Protein AF-A0A654LY66-F1 (afdb_monomer_lite)

Radius of gyration: 12.02 Å; chains: 1; bounding box: 26×26×30 Å

pLDDT: mean 80.86, std 13.27, range [43.81, 94.12]

Foldseek 3Di:
DQPLPPDPPQDPLLVLLLLQLLV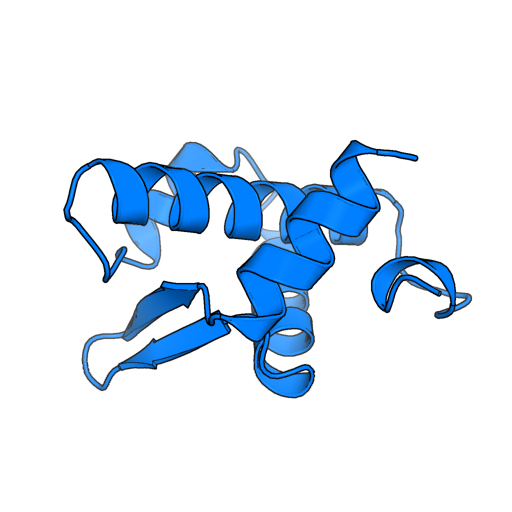VQVVCVVVVNQWAAPVRSCVRSVRPPVNNVVSVVVCVVVQQWDADPRRTIGGDPVVVVSSVVVVVD

Secondary structure (DSSP, 8-state):
--GGGS-TT--HHHHHHHHHHHHHHHHHHHTT---EEHHHHHHHH---GGGHHHHHHHHHHTTSEEE-TTSEEEE-HHHHHHHHHHHT-

Structure (mmCIF, N/CA/C/O backbone):
data_AF-A0A654LY66-F1
#
_entry.id   AF-A0A654LY66-F1
#
loop_
_atom_site.group_PDB
_atom_site.id
_atom_site.type_symbol
_atom_site.label_atom_id
_atom_site.label_alt_id
_atom_site.label_comp_id
_at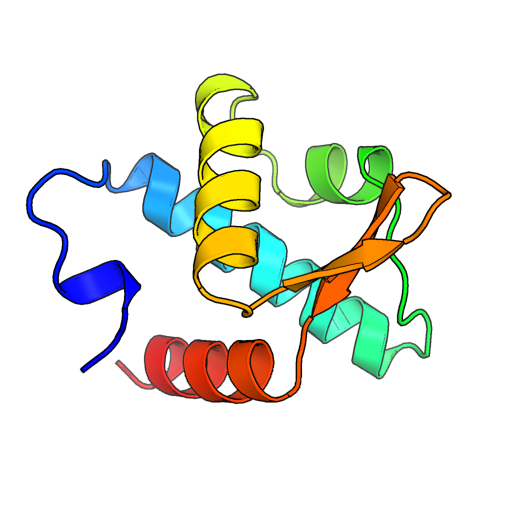om_site.label_asym_id
_atom_site.label_entity_id
_atom_site.label_seq_id
_atom_site.pdbx_PDB_ins_code
_atom_site.Cartn_x
_atom_site.Cartn_y
_atom_site.Cartn_z
_atom_site.occupancy
_atom_site.B_iso_or_equiv
_atom_site.auth_seq_id
_atom_site.auth_comp_id
_atom_site.auth_asym_id
_atom_site.auth_atom_id
_atom_site.pdbx_PDB_model_num
ATOM 1 N N . MET A 1 1 ? -3.254 -4.035 -19.418 1.00 46.59 1 MET A N 1
ATOM 2 C CA . MET A 1 1 ? -1.922 -3.426 -19.203 1.00 46.59 1 MET A CA 1
ATOM 3 C C . MET A 1 1 ? -1.856 -2.979 -17.757 1.00 46.59 1 MET A C 1
ATOM 5 O O . MET A 1 1 ? -2.759 -2.270 -17.339 1.00 46.59 1 MET A O 1
ATOM 9 N N . SER A 1 2 ? -0.866 -3.443 -16.995 1.00 52.44 2 SER A N 1
ATOM 10 C CA . SER A 1 2 ? -0.716 -3.073 -15.584 1.00 52.44 2 SER A CA 1
ATOM 11 C C . SER A 1 2 ? -0.038 -1.702 -15.477 1.00 52.44 2 SER A C 1
ATOM 13 O O . SER A 1 2 ? 0.911 -1.431 -16.216 1.00 52.44 2 SER A O 1
ATOM 15 N N . ILE A 1 3 ? -0.524 -0.826 -14.593 1.00 57.44 3 ILE A N 1
ATOM 16 C CA . ILE A 1 3 ? -0.063 0.574 -14.495 1.00 57.44 3 ILE A CA 1
ATOM 17 C C . ILE A 1 3 ? 1.422 0.645 -14.094 1.00 57.44 3 ILE A C 1
ATOM 19 O O . ILE A 1 3 ? 2.162 1.501 -14.574 1.00 57.44 3 ILE A O 1
ATOM 23 N N . LEU A 1 4 ? 1.898 -0.329 -13.313 1.00 57.72 4 LEU A N 1
ATOM 24 C CA . LEU A 1 4 ? 3.310 -0.470 -12.934 1.00 57.72 4 LEU A CA 1
ATOM 25 C C . LEU A 1 4 ? 4.187 -1.125 -14.023 1.00 57.72 4 LEU A C 1
ATOM 27 O O . LEU A 1 4 ? 5.368 -1.380 -13.795 1.00 57.72 4 LEU A O 1
ATOM 31 N N . GLY A 1 5 ? 3.618 -1.479 -15.178 1.00 50.72 5 GLY A N 1
ATOM 32 C CA . GLY A 1 5 ? 4.334 -2.094 -16.301 1.00 50.72 5 GLY A CA 1
ATOM 33 C C . GLY A 1 5 ? 4.743 -1.120 -17.408 1.00 50.72 5 GLY A C 1
ATOM 34 O O . GLY A 1 5 ? 5.607 -1.468 -18.201 1.00 50.72 5 GLY A O 1
ATOM 35 N N . ASN A 1 6 ? 4.147 0.078 -17.475 1.00 49.75 6 ASN A N 1
ATOM 36 C CA . ASN A 1 6 ? 4.267 0.969 -18.642 1.00 49.75 6 ASN A CA 1
ATOM 37 C C . ASN A 1 6 ? 5.022 2.286 -18.376 1.00 49.75 6 ASN A C 1
ATOM 39 O O . ASN A 1 6 ? 5.079 3.152 -19.244 1.00 49.75 6 ASN A O 1
ATOM 43 N N . VAL A 1 7 ? 5.590 2.467 -17.181 1.00 51.84 7 VAL A N 1
ATOM 44 C CA . VAL A 1 7 ? 6.383 3.660 -16.851 1.00 51.84 7 VAL A CA 1
ATOM 45 C C . VAL A 1 7 ? 7.858 3.307 -17.007 1.00 51.84 7 VAL A C 1
ATOM 47 O O . VAL A 1 7 ? 8.485 2.806 -16.074 1.00 51.84 7 VAL A O 1
ATOM 50 N N . GLY A 1 8 ? 8.406 3.534 -18.204 1.00 43.81 8 GLY A N 1
ATOM 51 C CA . GLY A 1 8 ? 9.847 3.457 -18.448 1.00 43.81 8 GLY A CA 1
ATOM 52 C C . GLY A 1 8 ? 10.578 4.419 -17.510 1.00 43.81 8 GLY A C 1
ATOM 53 O O . GLY A 1 8 ? 10.590 5.621 -17.752 1.00 43.81 8 GLY A O 1
ATOM 54 N N . GLY A 1 9 ? 11.108 3.898 -16.399 1.00 53.16 9 GLY A N 1
ATOM 55 C CA . GLY A 1 9 ? 11.793 4.681 -15.365 1.00 53.16 9 GLY A CA 1
ATOM 56 C C . GLY A 1 9 ? 11.430 4.346 -13.912 1.00 53.16 9 GLY A C 1
ATOM 57 O O . GLY A 1 9 ? 12.108 4.832 -13.010 1.00 53.16 9 GLY A O 1
ATOM 58 N N . ILE A 1 10 ? 10.410 3.520 -13.639 1.00 58.06 10 ILE A N 1
ATOM 59 C CA . ILE A 1 10 ? 10.187 3.010 -12.273 1.00 58.06 10 ILE A CA 1
ATOM 60 C C . ILE A 1 10 ? 11.260 1.957 -11.971 1.00 58.06 10 ILE A C 1
ATOM 62 O O . ILE A 1 10 ? 11.294 0.913 -12.615 1.00 58.06 10 ILE A O 1
ATOM 66 N N . ASN A 1 11 ? 12.129 2.238 -10.992 1.00 72.38 11 ASN A N 1
ATOM 67 C CA . ASN A 1 11 ? 13.082 1.264 -10.453 1.00 72.38 11 ASN A CA 1
ATOM 68 C C . ASN A 1 11 ? 12.320 -0.012 -10.025 1.00 72.38 11 ASN A C 1
ATOM 70 O O . ASN A 1 11 ? 11.272 0.083 -9.380 1.00 72.38 11 ASN A O 1
ATOM 74 N N . ASP A 1 12 ? 12.838 -1.197 -10.352 1.00 77.12 12 ASP A N 1
ATOM 75 C CA . ASP A 1 12 ? 12.275 -2.483 -9.924 1.00 77.12 12 ASP A CA 1
ATOM 76 C C . ASP A 1 12 ? 12.036 -2.533 -8.406 1.00 77.12 12 ASP A C 1
ATOM 78 O O . ASP A 1 12 ? 11.042 -3.105 -7.950 1.00 77.12 12 ASP A O 1
ATOM 82 N N . ASP A 1 13 ? 12.878 -1.860 -7.617 1.00 79.06 13 ASP A N 1
ATOM 83 C CA . ASP A 1 13 ? 12.712 -1.726 -6.165 1.00 79.06 13 ASP A CA 1
ATOM 84 C C . ASP A 1 13 ? 11.452 -0.939 -5.773 1.00 79.06 13 ASP A C 1
ATOM 86 O O . ASP A 1 13 ? 10.739 -1.302 -4.831 1.00 79.06 13 ASP A O 1
ATOM 90 N N . LEU A 1 14 ? 11.134 0.122 -6.517 1.00 82.06 14 LEU A N 1
ATOM 91 C CA . LEU A 1 14 ? 9.939 0.938 -6.307 1.00 82.06 14 LEU A CA 1
ATOM 92 C C . LEU A 1 14 ? 8.676 0.143 -6.657 1.00 82.06 14 LEU A C 1
ATOM 94 O O . LEU A 1 14 ? 7.707 0.154 -5.895 1.00 82.06 14 LEU A O 1
ATOM 98 N N . LYS A 1 15 ? 8.707 -0.617 -7.757 1.00 82.44 15 LYS A N 1
ATOM 99 C CA . LYS A 1 15 ? 7.609 -1.516 -8.135 1.00 82.44 15 LYS A CA 1
ATOM 100 C C . LYS A 1 15 ? 7.390 -2.608 -7.088 1.00 82.44 15 LYS A C 1
ATOM 102 O O . LYS A 1 15 ? 6.256 -2.824 -6.664 1.00 82.44 15 LYS A O 1
ATOM 107 N N . ARG A 1 16 ? 8.463 -3.258 -6.624 1.00 82.75 16 ARG A N 1
ATOM 108 C CA . ARG A 1 16 ? 8.403 -4.261 -5.545 1.00 82.75 16 ARG A CA 1
ATOM 109 C C . ARG A 1 16 ? 7.817 -3.671 -4.265 1.00 82.75 16 ARG A C 1
ATOM 111 O O . ARG A 1 16 ? 6.959 -4.300 -3.651 1.00 82.75 16 ARG A O 1
ATOM 118 N N . THR A 1 17 ? 8.222 -2.453 -3.907 1.00 85.88 17 THR A N 1
ATOM 119 C CA . THR A 1 17 ? 7.694 -1.732 -2.741 1.00 85.88 17 THR A CA 1
ATOM 120 C C . THR A 1 17 ? 6.196 -1.455 -2.885 1.00 85.88 17 THR A C 1
ATOM 122 O O . THR A 1 17 ? 5.427 -1.763 -1.976 1.00 85.88 17 THR A O 1
ATOM 125 N N . ALA A 1 18 ? 5.752 -0.951 -4.040 1.00 87.69 18 ALA A N 1
ATOM 126 C CA . ALA A 1 18 ? 4.340 -0.679 -4.306 1.00 87.69 18 ALA A CA 1
ATOM 127 C C . ALA A 1 18 ? 3.476 -1.951 -4.228 1.00 87.69 18 ALA A C 1
ATOM 129 O O . ALA A 1 18 ? 2.430 -1.958 -3.576 1.00 87.69 18 ALA A O 1
ATOM 130 N N . VAL A 1 19 ? 3.941 -3.054 -4.822 1.00 87.44 19 VAL A N 1
ATOM 131 C CA . VAL A 1 19 ? 3.256 -4.354 -4.746 1.00 87.44 19 VAL A CA 1
ATOM 132 C C . VAL A 1 19 ? 3.210 -4.871 -3.307 1.00 87.44 19 VAL A C 1
ATOM 134 O O . VAL A 1 19 ? 2.167 -5.351 -2.867 1.00 87.44 19 VAL A O 1
ATOM 137 N N . ALA A 1 20 ? 4.297 -4.745 -2.541 1.00 87.50 20 ALA A N 1
ATOM 138 C CA . ALA A 1 20 ? 4.328 -5.164 -1.140 1.00 87.50 20 ALA A CA 1
A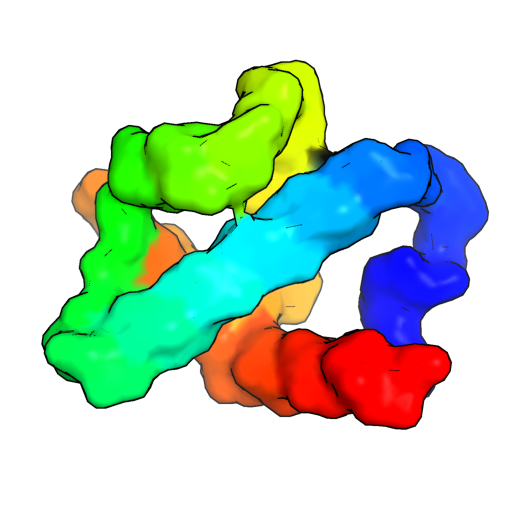TOM 139 C C . ALA A 1 20 ? 3.323 -4.381 -0.275 1.00 87.50 20 ALA A C 1
ATOM 141 O O . ALA A 1 20 ? 2.622 -4.986 0.538 1.00 87.50 20 ALA A O 1
ATOM 142 N N . ILE A 1 21 ? 3.208 -3.063 -0.483 1.00 89.50 21 ILE A N 1
ATOM 143 C CA . ILE A 1 21 ? 2.204 -2.218 0.183 1.00 89.50 21 ILE A CA 1
ATOM 144 C C . ILE A 1 21 ? 0.794 -2.710 -0.161 1.00 89.50 21 ILE A C 1
ATOM 146 O O . ILE A 1 21 ? 0.008 -2.988 0.745 1.00 89.50 21 ILE A O 1
ATOM 150 N N . MET A 1 22 ? 0.481 -2.886 -1.451 1.00 90.56 22 MET A N 1
ATOM 151 C CA . MET A 1 22 ? -0.841 -3.357 -1.884 1.00 90.56 22 MET A CA 1
ATOM 152 C C . MET A 1 22 ? -1.179 -4.742 -1.323 1.00 90.56 22 MET A C 1
ATOM 154 O O . MET A 1 22 ? -2.286 -4.947 -0.831 1.00 90.56 22 MET A O 1
ATOM 158 N N . ARG A 1 23 ? -0.226 -5.683 -1.320 1.00 89.38 23 ARG A N 1
ATOM 159 C CA . ARG A 1 23 ? -0.407 -7.015 -0.720 1.00 89.38 23 ARG A CA 1
ATOM 160 C C . ARG A 1 23 ? -0.722 -6.938 0.765 1.00 89.38 23 ARG A C 1
ATOM 162 O O . ARG A 1 23 ? -1.622 -7.634 1.233 1.00 89.38 23 ARG A O 1
ATOM 169 N N . LYS A 1 24 ? -0.001 -6.091 1.504 1.00 89.06 24 LYS A N 1
ATOM 170 C CA . LYS A 1 24 ? -0.241 -5.912 2.936 1.00 89.06 24 LYS A CA 1
ATOM 171 C C . LYS A 1 24 ? -1.644 -5.363 3.189 1.00 89.06 24 LYS A C 1
ATOM 173 O O . LYS A 1 24 ? -2.372 -5.952 3.978 1.00 89.0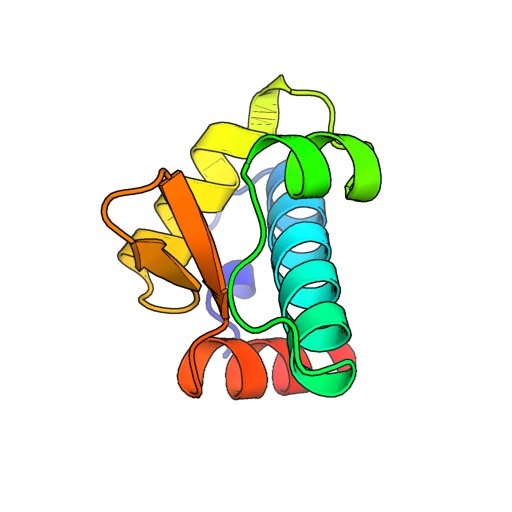6 24 LYS A O 1
ATOM 178 N N . LEU A 1 25 ? -2.043 -4.313 2.476 1.00 90.12 25 LEU A N 1
ATOM 179 C CA . LEU A 1 25 ? -3.386 -3.734 2.581 1.00 90.12 25 LEU A CA 1
ATOM 180 C C . LEU A 1 25 ? -4.493 -4.730 2.201 1.00 90.12 25 LEU A C 1
ATOM 182 O O . LEU A 1 25 ? -5.515 -4.813 2.875 1.00 90.12 25 LEU A O 1
ATOM 186 N N . ASN A 1 26 ? -4.281 -5.524 1.148 1.00 90.12 26 ASN A N 1
ATOM 187 C CA . ASN A 1 26 ? -5.221 -6.562 0.727 1.00 90.12 26 ASN A CA 1
ATOM 188 C C . ASN A 1 26 ? -5.382 -7.658 1.794 1.00 90.12 26 ASN A C 1
ATOM 190 O O . ASN A 1 26 ? -6.498 -8.102 2.054 1.00 90.12 26 ASN A O 1
ATOM 194 N N . SER A 1 27 ? -4.282 -8.060 2.436 1.00 88.25 27 SER A N 1
ATOM 195 C CA . SER A 1 27 ? -4.293 -9.034 3.533 1.00 88.25 27 SER A CA 1
ATOM 196 C C . SER A 1 27 ? -5.054 -8.510 4.757 1.00 88.25 27 SER A C 1
ATOM 198 O O . SER A 1 27 ? -5.942 -9.187 5.267 1.00 88.25 27 SER A O 1
ATOM 200 N N . GLU A 1 28 ? -4.791 -7.272 5.176 1.00 85.75 28 GLU A N 1
ATOM 201 C CA . GLU A 1 28 ? -5.472 -6.640 6.319 1.00 85.75 28 GLU A CA 1
ATOM 202 C C . GLU A 1 28 ? -6.981 -6.464 6.061 1.00 85.75 28 GLU A C 1
ATOM 204 O O . GLU A 1 28 ? -7.810 -6.786 6.916 1.00 85.75 28 GLU A O 1
ATOM 209 N N . ARG A 1 29 ? -7.377 -6.118 4.825 1.00 84.94 29 ARG A N 1
ATOM 210 C CA . ARG A 1 29 ? -8.794 -6.109 4.420 1.00 84.94 29 ARG A CA 1
ATOM 211 C C . ARG A 1 29 ? -9.478 -7.456 4.680 1.00 84.94 29 ARG A C 1
ATOM 213 O O . ARG A 1 29 ? -10.607 -7.483 5.167 1.00 84.94 29 ARG A O 1
ATOM 220 N N . ILE A 1 30 ? -8.821 -8.572 4.350 1.00 81.12 30 ILE A N 1
ATOM 221 C CA . ILE A 1 30 ? -9.363 -9.929 4.557 1.00 81.12 30 ILE A CA 1
ATOM 222 C C . ILE A 1 30 ? -9.546 -10.221 6.054 1.00 81.12 30 ILE A C 1
ATOM 224 O O . ILE A 1 30 ? -10.521 -10.863 6.443 1.00 81.12 30 ILE A O 1
ATOM 228 N N . VAL A 1 31 ? -8.656 -9.696 6.898 1.00 79.62 31 VAL A N 1
ATOM 229 C CA . VAL A 1 31 ? -8.675 -9.862 8.361 1.00 79.62 31 VAL A CA 1
ATOM 230 C C . VAL A 1 31 ? -9.605 -8.842 9.060 1.00 79.62 31 VAL A C 1
ATOM 232 O O . VAL A 1 31 ? -9.713 -8.833 10.282 1.00 79.62 31 VAL A O 1
ATOM 235 N N . LYS A 1 32 ? -10.389 -8.061 8.293 1.00 76.44 32 LYS A N 1
ATOM 236 C CA . LYS A 1 32 ? -11.345 -7.027 8.753 1.00 76.44 32 LYS A CA 1
ATOM 237 C C . LYS A 1 32 ? -10.704 -5.777 9.374 1.00 76.44 32 LYS A C 1
ATOM 239 O O . LYS A 1 32 ? -11.373 -5.044 10.099 1.00 76.44 32 LYS A O 1
ATOM 244 N N . THR A 1 33 ? -9.453 -5.490 9.038 1.00 76.25 33 THR A N 1
ATOM 245 C CA . THR A 1 33 ? -8.738 -4.249 9.369 1.00 76.25 33 THR A CA 1
ATOM 246 C C . THR A 1 33 ? -8.539 -3.439 8.081 1.00 76.25 33 THR A C 1
ATOM 248 O O . THR A 1 3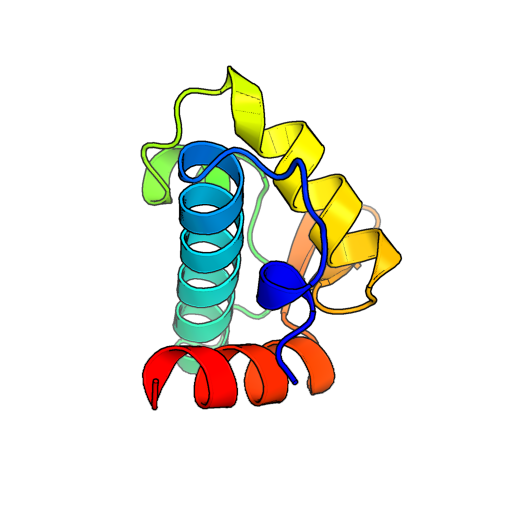3 ? -7.483 -3.506 7.459 1.00 76.25 33 THR A O 1
ATOM 251 N N . PRO A 1 34 ? -9.565 -2.709 7.592 1.00 78.81 34 PRO A N 1
ATOM 252 C CA . PRO A 1 34 ? -9.485 -2.050 6.285 1.00 78.81 34 PRO A CA 1
ATOM 253 C C . PRO A 1 34 ? -8.438 -0.930 6.251 1.00 78.81 34 PRO A C 1
ATOM 255 O O . PRO A 1 34 ? -7.814 -0.720 5.215 1.00 78.81 34 PRO A O 1
ATOM 258 N N . TRP A 1 35 ? -8.226 -0.259 7.384 1.00 89.69 35 TRP A N 1
ATOM 259 C CA . TRP A 1 35 ? -7.266 0.826 7.544 1.00 89.69 35 TRP A CA 1
ATOM 260 C C . TRP A 1 35 ? -6.003 0.325 8.236 1.00 89.69 35 TRP A C 1
ATOM 262 O O . TRP A 1 35 ? -6.060 -0.326 9.279 1.00 89.69 35 TRP A O 1
ATOM 272 N N . VAL A 1 36 ? -4.854 0.624 7.638 1.00 89.00 36 VAL A N 1
ATOM 273 C CA . VAL A 1 36 ? -3.543 0.176 8.104 1.00 89.00 36 VAL A CA 1
ATOM 274 C C . VAL A 1 36 ? -2.657 1.386 8.331 1.00 89.00 36 VAL A C 1
ATOM 276 O O . VAL A 1 36 ? -2.425 2.178 7.417 1.00 89.00 36 VAL A O 1
ATOM 279 N N . SER A 1 37 ? -2.118 1.508 9.541 1.00 89.19 37 SER A N 1
ATOM 280 C CA . SER A 1 37 ? -1.226 2.615 9.878 1.00 89.19 37 SER A CA 1
ATOM 281 C C . SER A 1 37 ? 0.020 2.644 8.984 1.00 89.19 37 SER A C 1
ATOM 283 O O . SER A 1 37 ? 0.566 1.604 8.586 1.00 89.19 37 SER A O 1
ATOM 285 N N . THR A 1 38 ? 0.525 3.853 8.725 1.00 85.75 38 THR A N 1
ATOM 286 C CA . THR A 1 38 ? 1.800 4.063 8.019 1.00 85.75 38 THR A CA 1
ATOM 287 C C . THR A 1 38 ? 2.936 3.230 8.635 1.00 85.75 38 THR A C 1
ATOM 289 O O . THR A 1 38 ? 3.708 2.595 7.915 1.00 85.75 38 THR A O 1
ATOM 292 N N . GLN A 1 39 ? 3.012 3.175 9.969 1.00 83.44 39 GLN A N 1
ATOM 293 C CA . GLN A 1 39 ? 4.051 2.443 10.696 1.00 83.44 39 GLN A CA 1
ATOM 294 C C . GLN A 1 39 ? 3.970 0.930 10.441 1.00 83.44 39 GLN A C 1
ATOM 296 O O . GLN A 1 39 ? 4.983 0.289 10.158 1.00 83.44 39 GLN A O 1
ATOM 301 N N . SER A 1 40 ? 2.766 0.353 10.473 1.00 83.50 40 SER A N 1
ATOM 302 C CA . SER A 1 40 ? 2.551 -1.071 10.186 1.00 83.50 40 SER A CA 1
ATOM 303 C C . SER A 1 40 ? 2.953 -1.438 8.753 1.00 83.50 40 SER A C 1
ATOM 305 O O . SER A 1 40 ? 3.521 -2.513 8.526 1.00 83.50 40 SER A O 1
ATOM 307 N N . LEU A 1 41 ? 2.699 -0.548 7.786 1.00 83.38 41 LEU A N 1
ATOM 308 C CA . LEU A 1 41 ? 3.109 -0.733 6.392 1.00 83.38 41 LEU A CA 1
ATOM 309 C C . LEU A 1 41 ? 4.627 -0.673 6.217 1.00 83.38 41 LEU A C 1
ATOM 311 O O . LEU A 1 41 ? 5.194 -1.530 5.536 1.00 83.38 41 LEU A O 1
ATOM 315 N N . GLN A 1 42 ? 5.296 0.288 6.854 1.00 82.25 42 GLN A N 1
ATOM 316 C CA . GLN A 1 42 ? 6.756 0.409 6.798 1.00 82.25 42 GLN A CA 1
ATOM 317 C C . GLN A 1 42 ? 7.449 -0.839 7.360 1.00 82.25 42 GLN A C 1
ATOM 319 O O . GLN A 1 42 ? 8.341 -1.391 6.718 1.00 82.25 42 GLN A O 1
ATOM 324 N N . VAL A 1 43 ? 6.980 -1.354 8.502 1.00 79.38 43 VAL A N 1
ATOM 325 C CA . VAL A 1 43 ? 7.532 -2.575 9.116 1.00 79.38 43 VAL A CA 1
ATOM 326 C C . VAL A 1 43 ? 7.306 -3.804 8.230 1.00 79.38 43 VAL A C 1
ATOM 328 O O . VAL A 1 43 ? 8.217 -4.605 8.019 1.00 79.38 43 VAL A O 1
ATOM 331 N N . SER A 1 44 ? 6.093 -3.962 7.692 1.00 71.62 44 SER A N 1
ATOM 332 C CA . SER A 1 44 ? 5.701 -5.182 6.970 1.00 71.62 44 SER A CA 1
ATOM 333 C C . SER A 1 44 ? 6.333 -5.296 5.587 1.00 71.62 44 SER A C 1
ATOM 335 O O . SER A 1 44 ? 6.568 -6.400 5.102 1.00 71.62 44 SER A O 1
ATOM 337 N N . THR A 1 45 ? 6.598 -4.166 4.933 1.00 69.12 45 THR A N 1
ATOM 338 C CA . THR A 1 45 ? 7.108 -4.163 3.557 1.00 69.12 45 THR A CA 1
ATOM 339 C C . THR A 1 45 ? 8.612 -4.404 3.488 1.00 69.12 45 THR A C 1
ATOM 341 O O . THR A 1 45 ? 9.111 -4.672 2.397 1.00 69.12 45 THR A O 1
ATOM 344 N N . ARG A 1 46 ? 9.336 -4.323 4.625 1.00 65.56 46 ARG A N 1
ATOM 345 C CA . ARG A 1 46 ? 10.817 -4.331 4.703 1.00 65.56 46 ARG A CA 1
ATOM 346 C C . ARG A 1 46 ? 11.470 -3.403 3.669 1.00 65.56 46 ARG A C 1
ATOM 348 O O . ARG A 1 46 ? 12.641 -3.568 3.332 1.00 65.56 46 ARG A O 1
ATOM 355 N N . ALA A 1 47 ? 10.697 -2.467 3.125 1.00 56.69 47 ALA A N 1
ATOM 356 C CA . ALA A 1 47 ? 11.116 -1.640 2.027 1.00 56.69 47 ALA A CA 1
ATOM 357 C C . ALA A 1 47 ? 12.136 -0.669 2.591 1.00 56.69 47 ALA A C 1
ATOM 359 O O . ALA A 1 47 ? 11.887 -0.005 3.599 1.00 56.69 47 ALA A O 1
ATOM 360 N N . VAL A 1 48 ? 13.297 -0.604 1.946 1.00 55.78 48 VAL A N 1
ATOM 361 C CA . VAL A 1 48 ? 14.268 0.448 2.218 1.00 55.78 48 VAL A CA 1
ATOM 362 C C . VAL A 1 48 ? 13.494 1.763 2.106 1.00 55.78 48 VAL A C 1
ATOM 364 O O . VAL A 1 48 ? 12.907 2.039 1.056 1.00 55.78 48 VAL A O 1
ATOM 367 N N . HIS A 1 49 ? 13.421 2.520 3.209 1.00 61.66 49 HIS A N 1
ATOM 368 C CA . HIS A 1 49 ? 12.579 3.717 3.366 1.00 61.66 49 HIS A CA 1
ATOM 369 C C . HIS A 1 49 ? 12.628 4.668 2.155 1.00 61.66 49 HIS A C 1
ATOM 371 O O . HIS A 1 49 ? 11.654 5.369 1.882 1.00 61.66 49 HIS A O 1
ATOM 377 N N . THR A 1 50 ? 13.734 4.641 1.406 1.00 71.00 50 THR A N 1
ATOM 378 C CA . THR A 1 50 ? 13.988 5.342 0.146 1.00 71.00 50 THR A CA 1
ATOM 379 C C . THR A 1 50 ? 12.806 5.352 -0.828 1.00 71.00 50 THR A C 1
ATOM 381 O O . THR A 1 50 ? 12.493 6.411 -1.365 1.00 71.00 50 THR A O 1
ATOM 384 N N . TYR A 1 51 ? 12.123 4.221 -1.050 1.00 80.12 51 TYR A N 1
ATOM 385 C CA . TYR A 1 51 ? 11.062 4.129 -2.070 1.00 80.12 51 TYR A CA 1
ATOM 386 C C . TYR A 1 51 ? 9.640 4.105 -1.506 1.00 80.12 51 TYR A C 1
ATOM 388 O O . TYR A 1 51 ? 8.684 4.171 -2.276 1.00 80.12 51 TYR A O 1
ATOM 396 N N . PHE A 1 52 ? 9.474 4.057 -0.180 1.00 84.69 52 PHE A N 1
ATOM 397 C CA . PHE A 1 52 ? 8.155 3.949 0.450 1.00 84.69 52 PHE A CA 1
ATOM 398 C C . PHE A 1 52 ? 7.254 5.138 0.097 1.00 84.69 52 PHE A C 1
ATOM 400 O O . PHE A 1 52 ? 6.154 4.956 -0.419 1.00 84.69 52 PHE A O 1
ATOM 407 N N . ASN A 1 53 ? 7.746 6.363 0.296 1.00 86.81 53 ASN A N 1
ATOM 408 C CA . ASN A 1 53 ? 6.967 7.576 0.031 1.00 86.81 53 ASN A CA 1
ATOM 409 C C . ASN A 1 53 ? 6.616 7.720 -1.458 1.00 86.81 53 ASN A C 1
ATOM 411 O O . ASN A 1 53 ? 5.498 8.098 -1.800 1.00 86.81 53 ASN A O 1
ATOM 415 N N . GLN A 1 54 ? 7.549 7.372 -2.350 1.00 87.94 54 GLN A N 1
ATOM 416 C CA . GLN A 1 54 ? 7.305 7.381 -3.794 1.00 87.94 54 GLN A CA 1
ATOM 417 C C . GLN A 1 54 ? 6.264 6.328 -4.194 1.00 87.94 54 GLN A C 1
ATOM 419 O O . GLN A 1 54 ? 5.387 6.616 -5.006 1.00 87.94 54 GLN A O 1
ATOM 424 N N . ALA A 1 55 ? 6.319 5.132 -3.600 1.00 88.50 55 ALA A N 1
ATOM 425 C CA . ALA A 1 55 ? 5.342 4.080 -3.844 1.00 88.50 55 ALA A CA 1
ATOM 426 C C . ALA A 1 55 ? 3.945 4.512 -3.387 1.00 88.50 55 ALA A C 1
ATOM 428 O O . ALA A 1 55 ? 3.001 4.397 -4.162 1.00 88.50 55 ALA A O 1
ATOM 429 N N . ILE A 1 56 ? 3.816 5.068 -2.177 1.00 90.12 56 ILE A N 1
ATOM 430 C CA . ILE A 1 56 ? 2.547 5.604 -1.664 1.00 90.12 56 ILE A CA 1
ATOM 431 C C . ILE A 1 56 ? 1.981 6.663 -2.613 1.00 90.12 56 ILE A C 1
ATOM 433 O O . ILE A 1 56 ? 0.832 6.540 -3.031 1.00 90.12 56 ILE A O 1
ATOM 437 N N . LEU A 1 57 ? 2.795 7.640 -3.027 1.00 89.94 57 LEU A N 1
ATOM 438 C CA . LEU A 1 57 ? 2.370 8.686 -3.961 1.00 89.94 57 LEU A CA 1
ATOM 439 C C . LEU A 1 57 ? 1.875 8.112 -5.292 1.00 89.94 57 LEU A C 1
ATOM 441 O O . LEU A 1 57 ? 0.824 8.514 -5.782 1.00 89.94 57 LEU A O 1
ATOM 445 N N . ILE A 1 58 ? 2.595 7.152 -5.880 1.00 90.25 58 ILE A N 1
ATOM 446 C CA . ILE A 1 58 ? 2.176 6.507 -7.134 1.00 90.25 58 ILE A CA 1
ATOM 447 C C . ILE A 1 58 ? 0.858 5.757 -6.941 1.00 90.25 58 ILE A C 1
ATOM 449 O O . ILE A 1 58 ? -0.048 5.890 -7.766 1.00 90.25 58 ILE A O 1
ATOM 453 N N . LEU A 1 59 ? 0.730 4.981 -5.865 1.00 90.94 59 LEU A N 1
ATOM 454 C CA . LEU A 1 59 ? -0.477 4.211 -5.578 1.00 90.94 59 LEU A CA 1
ATOM 455 C C . LEU A 1 59 ? -1.689 5.129 -5.334 1.00 90.94 59 LEU A C 1
ATOM 457 O O . LEU A 1 59 ? -2.771 4.849 -5.852 1.00 90.94 59 LEU A O 1
ATOM 461 N N . GLN A 1 60 ? -1.509 6.245 -4.622 1.00 91.94 60 GLN A N 1
ATOM 462 C CA . GLN A 1 60 ? -2.550 7.254 -4.390 1.00 91.94 60 GLN A CA 1
ATOM 463 C C . GLN A 1 60 ? -2.936 7.987 -5.678 1.00 91.94 60 GLN A C 1
ATOM 465 O O . GLN A 1 60 ? -4.119 8.070 -6.007 1.00 91.94 60 GLN A O 1
ATOM 470 N N . ASN A 1 61 ? -1.955 8.449 -6.460 1.00 91.50 61 ASN A N 1
ATOM 471 C CA . ASN A 1 61 ? -2.199 9.140 -7.731 1.00 91.50 61 ASN A CA 1
ATOM 472 C C . ASN A 1 61 ? -2.971 8.261 -8.724 1.00 91.50 61 ASN A C 1
ATOM 474 O O . ASN A 1 61 ? -3.795 8.753 -9.494 1.00 91.50 61 ASN A O 1
ATOM 478 N N . ASN A 1 62 ? -2.755 6.944 -8.674 1.00 89.62 62 ASN A N 1
ATOM 479 C CA . ASN A 1 62 ? -3.482 5.976 -9.493 1.00 89.62 62 ASN A CA 1
ATOM 480 C C . ASN A 1 62 ? -4.792 5.476 -8.858 1.00 89.62 62 ASN A C 1
ATOM 482 O O . ASN A 1 62 ? -5.492 4.655 -9.460 1.00 89.62 62 ASN A O 1
ATOM 486 N N . ARG A 1 63 ? -5.171 5.995 -7.682 1.00 92.31 63 ARG A N 1
ATOM 487 C CA . ARG A 1 63 ? -6.369 5.602 -6.919 1.00 92.31 63 ARG A CA 1
ATOM 488 C C . ARG A 1 63 ? -6.408 4.105 -6.589 1.00 92.31 63 ARG A C 1
ATOM 490 O O . ARG A 1 63 ? -7.473 3.488 -6.591 1.00 92.31 63 ARG A O 1
ATOM 497 N N . LEU A 1 64 ? -5.241 3.502 -6.365 1.00 92.81 64 LEU A N 1
ATOM 498 C CA . LEU A 1 64 ? -5.097 2.098 -5.962 1.00 92.81 64 LEU A CA 1
ATOM 499 C C . LEU A 1 64 ? -5.177 1.947 -4.439 1.00 92.81 64 LEU A C 1
ATOM 501 O O . LEU A 1 64 ? -5.620 0.915 -3.940 1.00 92.81 64 LEU A O 1
ATOM 505 N N . ILE A 1 65 ? -4.790 2.993 -3.711 1.00 93.88 65 ILE A N 1
ATOM 506 C CA . ILE A 1 65 ? -4.952 3.102 -2.262 1.00 93.88 65 ILE A CA 1
ATOM 507 C C . ILE A 1 65 ? -5.579 4.451 -1.911 1.00 93.88 65 ILE A C 1
ATOM 509 O O . ILE A 1 65 ? -5.475 5.411 -2.677 1.00 93.88 65 ILE A O 1
ATOM 513 N N . GLU A 1 66 ? -6.185 4.519 -0.735 1.00 94.06 66 GLU A N 1
ATOM 514 C CA . GLU A 1 66 ? -6.723 5.734 -0.124 1.00 94.06 66 GLU A CA 1
ATOM 515 C C . GLU A 1 66 ? -6.076 5.951 1.241 1.00 94.06 66 GLU A C 1
ATOM 517 O O . GLU A 1 66 ? -5.615 4.994 1.860 1.00 94.06 66 GLU A O 1
ATOM 522 N N . MET A 1 67 ? -6.038 7.205 1.691 1.00 93.56 67 MET A N 1
ATOM 523 C CA . MET A 1 67 ? -5.540 7.595 3.009 1.00 93.56 67 MET A CA 1
ATOM 524 C C . MET A 1 67 ? -6.628 8.373 3.746 1.00 93.56 67 MET A C 1
ATOM 526 O O . MET A 1 67 ? -7.270 9.225 3.131 1.00 93.56 67 MET A O 1
ATOM 530 N N . ASN A 1 68 ? -6.842 8.073 5.026 1.00 91.31 68 ASN A N 1
ATOM 531 C CA . ASN A 1 68 ? -7.773 8.812 5.880 1.00 91.31 68 ASN A CA 1
ATOM 532 C C . ASN A 1 68 ? -7.076 9.962 6.629 1.00 91.31 68 ASN A C 1
ATOM 534 O O . ASN A 1 68 ? -5.856 10.128 6.568 1.00 91.31 68 ASN A O 1
ATOM 538 N N . ASP A 1 69 ? -7.859 10.716 7.401 1.00 91.25 69 ASP A N 1
ATOM 539 C CA . ASP A 1 69 ? -7.377 11.840 8.216 1.00 91.25 69 ASP A CA 1
ATOM 540 C C . ASP A 1 69 ? -6.400 11.422 9.337 1.00 91.25 69 ASP A C 1
ATOM 542 O O . ASP A 1 69 ? -5.765 12.269 9.961 1.00 91.25 69 ASP A O 1
ATOM 546 N N . GLN A 1 70 ? -6.259 10.119 9.598 1.00 89.81 70 GLN A N 1
ATOM 547 C CA . GLN A 1 70 ? -5.382 9.543 10.622 1.00 89.81 70 GLN A CA 1
ATOM 548 C C . GLN A 1 70 ? -4.062 8.998 10.043 1.00 89.81 70 GLN A C 1
ATOM 550 O O . GLN A 1 70 ? -3.303 8.345 10.759 1.00 89.81 70 GLN A O 1
ATOM 555 N N . ASN A 1 71 ? -3.748 9.280 8.770 1.00 88.38 71 ASN A N 1
ATOM 556 C CA . ASN A 1 71 ? -2.587 8.728 8.052 1.00 88.38 71 ASN A CA 1
ATOM 557 C C . ASN A 1 71 ? -2.569 7.188 8.016 1.00 88.38 71 ASN A C 1
ATOM 559 O O . ASN A 1 71 ? -1.509 6.543 8.077 1.00 88.38 71 ASN A O 1
ATOM 563 N N . GLU A 1 72 ? -3.750 6.590 7.923 1.00 92.12 72 GLU A N 1
ATOM 564 C CA . GLU A 1 72 ? -3.926 5.167 7.680 1.00 92.12 72 GLU A CA 1
ATOM 565 C C . GLU A 1 72 ? -4.345 4.951 6.237 1.00 92.12 72 GLU A C 1
ATOM 567 O O . GLU A 1 72 ? -5.017 5.787 5.632 1.00 92.12 72 GLU A O 1
ATOM 572 N N . PHE A 1 73 ? -3.961 3.806 5.691 1.00 93.38 73 PHE A N 1
ATOM 573 C CA . PHE A 1 73 ? -4.192 3.477 4.299 1.00 93.38 73 PHE A CA 1
ATOM 574 C C . PHE A 1 73 ? -5.118 2.284 4.154 1.00 93.38 73 PHE A C 1
ATOM 576 O O . PHE A 1 73 ? -5.028 1.327 4.920 1.00 93.38 73 PHE A O 1
ATOM 583 N N . GLN A 1 74 ? -5.937 2.308 3.110 1.00 94.12 74 GLN A N 1
ATOM 584 C CA . GLN A 1 74 ? -6.714 1.159 2.661 1.00 94.12 74 GLN A CA 1
ATOM 585 C C . GLN A 1 74 ? -6.491 0.918 1.170 1.00 94.12 74 GLN A C 1
ATOM 587 O O . GLN A 1 74 ? -6.224 1.853 0.412 1.00 94.12 74 GLN A O 1
ATOM 592 N N . ILE A 1 75 ? -6.604 -0.336 0.728 1.00 93.25 75 ILE A N 1
ATOM 593 C CA . ILE A 1 75 ? -6.605 -0.655 -0.704 1.00 93.25 75 ILE A CA 1
ATOM 594 C C . ILE A 1 75 ? -8.000 -0.417 -1.286 1.00 93.25 75 ILE A C 1
ATOM 596 O O . ILE A 1 75 ? -9.005 -0.812 -0.694 1.00 93.25 75 ILE A O 1
ATOM 600 N N . THR A 1 76 ? -8.075 0.209 -2.458 1.00 93.25 76 THR A N 1
ATOM 601 C CA . THR A 1 76 ? -9.353 0.430 -3.146 1.00 93.25 76 THR A CA 1
ATOM 602 C C . THR A 1 76 ? -9.783 -0.816 -3.919 1.00 93.25 76 THR A C 1
ATOM 604 O O . THR A 1 76 ? -8.968 -1.678 -4.246 1.00 93.25 76 THR A O 1
ATOM 607 N N . HIS A 1 77 ? -11.057 -0.886 -4.316 1.00 90.44 77 HIS A N 1
ATOM 608 C CA . HIS A 1 77 ? -11.551 -1.916 -5.245 1.00 90.44 77 HIS A CA 1
ATOM 609 C C . HIS A 1 77 ? -10.726 -1.988 -6.539 1.00 90.44 77 HIS A C 1
ATOM 611 O O . HIS A 1 77 ? -10.441 -3.075 -7.038 1.00 90.44 77 HIS A O 1
ATOM 617 N N . ARG A 1 78 ? -10.283 -0.831 -7.050 1.00 89.62 78 ARG A N 1
ATOM 618 C CA . ARG A 1 78 ? -9.394 -0.758 -8.213 1.00 89.62 78 ARG A CA 1
ATOM 619 C C . ARG A 1 78 ? -8.012 -1.329 -7.900 1.00 89.62 78 ARG A C 1
ATOM 621 O O . ARG A 1 78 ? -7.491 -2.084 -8.710 1.00 89.62 78 ARG A O 1
ATOM 628 N N . GLY A 1 79 ? -7.438 -0.983 -6.747 1.00 90.69 79 GLY A N 1
ATOM 629 C CA . GLY A 1 79 ? -6.153 -1.518 -6.294 1.00 90.69 79 GLY A CA 1
ATOM 630 C C . GLY A 1 79 ? -6.159 -3.037 -6.166 1.00 90.69 79 GLY A C 1
ATOM 631 O O . GLY A 1 79 ? -5.197 -3.684 -6.560 1.00 90.69 79 GLY A O 1
ATOM 632 N N . ILE A 1 80 ? -7.264 -3.610 -5.688 1.00 90.62 80 ILE A N 1
ATOM 633 C CA . ILE A 1 80 ? -7.448 -5.064 -5.581 1.00 90.62 80 ILE A CA 1
ATOM 634 C C . ILE A 1 80 ? -7.439 -5.708 -6.969 1.00 90.62 80 ILE A C 1
ATOM 636 O O . ILE A 1 80 ? -6.674 -6.638 -7.206 1.00 90.62 80 ILE A O 1
ATOM 640 N N . ALA A 1 81 ? -8.238 -5.181 -7.899 1.00 88.56 81 ALA A N 1
ATOM 641 C CA . ALA A 1 81 ? -8.285 -5.696 -9.265 1.00 88.56 81 ALA A CA 1
ATOM 642 C C . ALA A 1 81 ? -6.923 -5.583 -9.977 1.00 88.56 81 ALA A C 1
ATOM 644 O O . ALA A 1 81 ? -6.511 -6.505 -10.678 1.00 88.56 81 ALA A O 1
ATOM 645 N N . ASP A 1 82 ? -6.205 -4.472 -9.784 1.00 89.06 82 ASP A N 1
ATOM 646 C CA . ASP A 1 82 ? -4.880 -4.266 -10.381 1.00 89.06 82 ASP A CA 1
ATOM 647 C C . ASP A 1 82 ? -3.836 -5.218 -9.770 1.00 89.06 82 ASP A C 1
ATOM 649 O O . ASP A 1 82 ? -3.031 -5.794 -10.503 1.00 89.06 82 ASP A O 1
ATOM 653 N N . LEU A 1 83 ? -3.902 -5.464 -8.455 1.00 88.62 83 LEU A N 1
ATOM 654 C CA . LEU A 1 83 ? -3.061 -6.446 -7.768 1.00 88.62 83 LEU A CA 1
ATOM 655 C C . LEU A 1 83 ? -3.301 -7.867 -8.301 1.00 88.62 83 LEU A C 1
ATOM 657 O O . LEU A 1 83 ? -2.340 -8.562 -8.614 1.00 88.62 83 LEU A O 1
ATOM 661 N N . GLU A 1 84 ? -4.555 -8.288 -8.475 1.00 87.25 84 GLU A N 1
ATOM 662 C CA . GLU A 1 84 ? -4.875 -9.607 -9.042 1.00 87.25 84 GLU A CA 1
ATOM 663 C C . GLU A 1 84 ? -4.351 -9.777 -10.474 1.00 87.25 84 GLU A C 1
ATOM 665 O O . GLU A 1 84 ? -3.905 -10.862 -10.847 1.00 87.25 84 GLU A O 1
ATOM 670 N N . ILE A 1 85 ? -4.376 -8.713 -11.285 1.00 84.94 85 ILE A N 1
ATOM 671 C CA . ILE A 1 85 ? -3.794 -8.725 -12.634 1.00 84.94 85 ILE A CA 1
ATOM 672 C C . ILE A 1 85 ? -2.272 -8.887 -12.563 1.00 84.94 85 ILE A C 1
ATOM 674 O O . ILE A 1 85 ? -1.708 -9.609 -13.382 1.00 84.94 85 ILE A O 1
ATOM 678 N N . MET A 1 86 ? -1.610 -8.234 -11.603 1.00 80.44 86 MET A N 1
ATOM 679 C CA . MET A 1 86 ? -0.160 -8.344 -11.410 1.00 80.44 86 MET A CA 1
ATOM 680 C C . MET A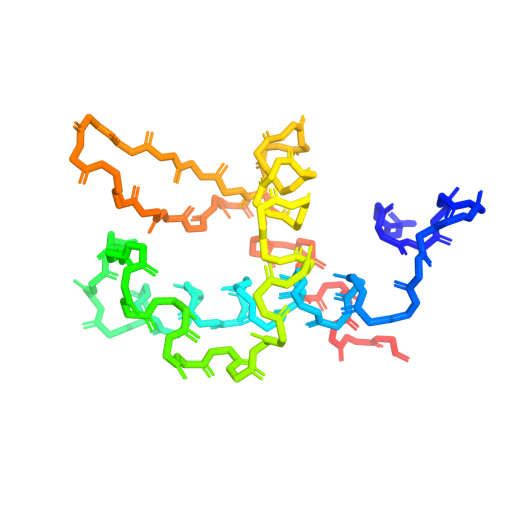 1 86 ? 0.276 -9.725 -10.921 1.00 80.44 86 MET A C 1
ATOM 682 O O . MET A 1 86 ? 1.355 -10.167 -11.289 1.00 80.44 86 MET A O 1
ATOM 686 N N . GLU A 1 87 ? -0.525 -10.398 -10.091 1.00 77.19 87 GLU A N 1
ATOM 687 C CA . GLU A 1 87 ? -0.180 -11.721 -9.544 1.00 77.19 87 GLU A CA 1
ATOM 688 C C . GLU A 1 87 ? -0.397 -12.876 -10.528 1.00 77.19 87 GLU A C 1
ATOM 690 O O . GLU A 1 87 ? 0.105 -13.975 -10.304 1.00 77.19 87 GLU A O 1
ATOM 695 N N . ARG A 1 88 ? -1.140 -12.643 -11.615 1.00 73.12 88 ARG A N 1
ATOM 696 C CA . ARG A 1 88 ? -1.385 -13.629 -12.680 1.00 73.12 88 ARG A CA 1
ATOM 697 C C . ARG A 1 88 ? -0.368 -13.566 -13.829 1.00 73.12 88 ARG A C 1
ATOM 699 O O . ARG A 1 88 ? -0.491 -14.361 -14.759 1.00 73.12 88 ARG A O 1
ATOM 706 N N . GLN A 1 89 ? 0.561 -12.609 -13.800 1.00 57.41 89 GLN A N 1
ATOM 707 C CA . GLN A 1 89 ? 1.634 -12.420 -14.789 1.00 57.41 89 GLN A CA 1
ATOM 708 C C . GLN A 1 89 ? 2.956 -12.967 -14.262 1.00 57.41 89 GLN A C 1
ATOM 710 O O . GLN A 1 89 ? 3.719 -13.492 -15.099 1.00 57.41 89 GLN A O 1
#

Organism: NCBI:txid1353260

Sequence (89 aa):
MSILGNVGGINDDLKRTAVAIMRKLNSERIVKTPWVSTQSLQVSTRAVHTYFNQAILILQNNRLIEMNDQNEFQITHRGIADLEIMERQ